Protein AF-A0A5M6ITN5-F1 (afdb_monomer_lite)

Radius of gyration: 34.68 Å; chains: 1; bounding box: 74×30×100 Å

InterPro domains:
  IPR009937 Putative Actinobacterial Holin-X, holin superfamily III [PF07332] (18-107)

Secondary structure (DSSP, 8-state):
-HHHHHHHHHHHHHHHHHHHHHHHHHHHHHHHHHHHHHHHHHHHHHHHHHHHHHTTTS-HHHHHHHHHHHHHHHHHHHHHHHHT-PPPHHHHHHHHHHHHHHHHHHHHHHHHHHHHHHHHHHTTTSHHHHHHHHHHHHHHTT--

Sequence (144 aa):
MRTVSLARVAAQAEILRLRRQGRRTAIRAALGAVAGIFLIAALAALHVAAVLALVPRFEPITAVLIVAGGDVVIMVVLGLLALRDRPDRIEREAEEVKHTALVQLQETVAMAALVGPALRMVGGRKLYGITLAALTARYLGARR

Foldseek 3Di:
DVVVVVVVVVVVVVVVVVVVVVVVVVVCVVVVVVVVVVVVVVVVVVLVVQLVVCVVPDPSVVSNVVSVVVVVVVVVVVVVVVVVDDQDPVNVVVVVVVVVVVVVVVVVVVVVVVVVVVCVVCPPPCVVVVVVVVVVVVVVVPPD

pLDDT: mean 81.27, std 14.26, range [43.41, 96.0]

Structure (mmCIF, N/CA/C/O backbone):
data_AF-A0A5M6ITN5-F1
#
_entry.id   AF-A0A5M6ITN5-F1
#
loop_
_atom_site.group_PDB
_atom_site.id
_atom_site.type_symbol
_atom_site.label_atom_id
_atom_site.label_alt_id
_atom_site.label_comp_id
_atom_site.label_asym_id
_atom_site.label_entity_id
_atom_site.label_seq_id
_atom_site.pdbx_PDB_ins_code
_atom_site.Cartn_x
_atom_site.Cartn_y
_atom_site.Cartn_z
_atom_site.occupancy
_atom_site.B_iso_or_equiv
_atom_site.auth_seq_id
_atom_site.auth_comp_id
_atom_site.auth_asym_id
_atom_site.auth_atom_id
_atom_site.pdbx_PDB_model_num
ATOM 1 N N . MET A 1 1 ? -19.168 -8.285 46.974 1.00 58.56 1 MET A N 1
ATOM 2 C CA . MET A 1 1 ? -17.695 -8.234 46.789 1.00 58.56 1 MET A CA 1
ATOM 3 C C . MET A 1 1 ? -17.177 -9.170 45.684 1.00 58.56 1 MET A C 1
ATOM 5 O O . MET A 1 1 ? -16.313 -8.740 44.934 1.00 58.56 1 MET A O 1
ATOM 9 N N . ARG A 1 2 ? -17.721 -10.390 45.498 1.00 68.38 2 ARG A N 1
ATOM 10 C CA . ARG A 1 2 ? -17.331 -11.328 44.410 1.00 68.38 2 ARG A CA 1
ATOM 11 C C . ARG A 1 2 ? -17.501 -10.804 42.972 1.00 68.38 2 ARG A C 1
ATOM 13 O O . ARG A 1 2 ? -16.732 -11.158 42.090 1.00 68.38 2 ARG A O 1
ATOM 20 N N . THR A 1 3 ? -18.492 -9.959 42.715 1.00 74.81 3 THR A N 1
ATOM 21 C CA . THR A 1 3 ? -18.747 -9.387 41.381 1.00 74.81 3 THR A CA 1
ATOM 22 C C . THR A 1 3 ? -17.660 -8.405 40.942 1.00 74.81 3 THR A C 1
ATOM 24 O O . THR A 1 3 ? -17.233 -8.429 39.792 1.00 74.81 3 THR A O 1
ATOM 27 N N . VAL A 1 4 ? -17.133 -7.605 41.873 1.00 80.38 4 VAL A N 1
ATOM 28 C CA . VAL A 1 4 ? -16.042 -6.652 41.605 1.00 80.38 4 VAL A CA 1
ATOM 29 C C . VAL A 1 4 ? -14.720 -7.384 41.340 1.00 80.38 4 VAL A C 1
ATOM 31 O O . VAL A 1 4 ? -13.946 -6.966 40.481 1.00 80.38 4 VAL A O 1
ATOM 34 N N . SER A 1 5 ? -14.468 -8.517 42.011 1.00 82.50 5 SER A N 1
ATOM 35 C CA . SER A 1 5 ? -13.277 -9.332 41.735 1.00 82.50 5 SER A CA 1
ATOM 36 C C . SER A 1 5 ? -13.348 -10.027 40.374 1.00 82.50 5 SER A C 1
ATOM 38 O O . SER A 1 5 ? -12.342 -10.064 39.673 1.00 82.50 5 SER A O 1
ATOM 40 N N . LEU A 1 6 ? -14.523 -10.521 39.964 1.00 84.94 6 LEU A N 1
ATOM 41 C CA . LEU A 1 6 ? -14.716 -11.118 38.636 1.00 84.94 6 LEU A CA 1
ATOM 42 C C . LEU A 1 6 ? -14.522 -10.086 37.518 1.00 84.94 6 LEU A C 1
ATOM 44 O O . LEU A 1 6 ? -13.807 -10.359 36.557 1.00 84.94 6 LEU A O 1
ATOM 48 N N . ALA A 1 7 ? -15.071 -8.879 37.686 1.00 85.69 7 ALA A N 1
ATOM 49 C CA . ALA A 1 7 ? -14.862 -7.779 36.745 1.00 85.69 7 ALA A CA 1
ATOM 50 C C . ALA A 1 7 ? -13.375 -7.400 36.620 1.00 85.69 7 ALA A C 1
ATOM 52 O O . ALA A 1 7 ? -12.874 -7.193 35.516 1.00 85.69 7 ALA A O 1
ATOM 53 N N . ARG A 1 8 ? -12.637 -7.370 37.739 1.00 88.56 8 ARG A N 1
ATOM 54 C CA . ARG A 1 8 ? -11.196 -7.078 37.738 1.00 88.56 8 ARG A CA 1
ATOM 55 C C . ARG A 1 8 ? -10.384 -8.151 37.009 1.00 88.56 8 ARG A C 1
ATOM 57 O O . ARG A 1 8 ? -9.488 -7.803 36.245 1.00 88.56 8 ARG A O 1
ATOM 64 N N . VAL A 1 9 ? -10.699 -9.430 37.220 1.00 90.06 9 VAL A N 1
ATOM 65 C CA . VAL A 1 9 ? -10.016 -10.547 36.543 1.00 90.06 9 VAL A CA 1
ATOM 66 C C . VAL A 1 9 ? -10.307 -10.536 35.040 1.00 90.06 9 VAL A C 1
ATOM 68 O O . VAL A 1 9 ? -9.380 -10.681 34.244 1.00 90.06 9 VAL A O 1
ATOM 71 N N . ALA A 1 10 ? -11.556 -10.284 34.639 1.00 90.94 10 ALA A N 1
ATOM 72 C CA . ALA A 1 10 ? -11.926 -10.144 33.230 1.00 90.94 10 ALA A CA 1
ATOM 73 C C . ALA A 1 10 ? -11.184 -8.974 32.558 1.00 90.94 10 ALA A C 1
ATOM 75 O O . ALA A 1 10 ? -10.572 -9.155 31.507 1.00 90.94 10 ALA A O 1
ATOM 76 N N . ALA A 1 11 ? -11.133 -7.805 33.206 1.00 90.38 11 ALA A N 1
ATOM 77 C CA . ALA A 1 11 ? -10.398 -6.648 32.696 1.00 90.38 11 ALA A CA 1
ATOM 78 C C . ALA A 1 11 ? -8.890 -6.927 32.547 1.00 90.38 11 ALA A C 1
ATOM 80 O O . ALA A 1 11 ? -8.277 -6.544 31.551 1.00 90.38 11 ALA A O 1
ATOM 81 N N . GLN A 1 12 ? -8.279 -7.633 33.505 1.00 91.62 12 GLN A N 1
ATOM 82 C CA . GLN A 1 12 ? -6.868 -8.027 33.422 1.00 91.62 12 GLN A CA 1
ATOM 83 C C . GLN A 1 12 ? -6.601 -9.005 32.267 1.00 91.62 12 GLN A C 1
ATOM 85 O O . GLN A 1 12 ? -5.578 -8.882 31.586 1.00 91.62 12 GLN A O 1
ATOM 90 N N . ALA A 1 13 ? -7.520 -9.940 32.013 1.00 90.81 13 ALA A N 1
ATOM 91 C CA . ALA A 1 13 ? -7.432 -10.858 30.882 1.00 90.81 13 ALA A CA 1
ATOM 92 C C . ALA A 1 13 ? -7.562 -10.123 29.533 1.00 90.81 13 ALA A C 1
ATOM 94 O O . ALA A 1 13 ? -6.769 -10.376 28.621 1.00 90.81 13 ALA A O 1
ATOM 95 N N . GLU A 1 14 ? -8.489 -9.167 29.428 1.00 90.81 14 GLU A N 1
ATOM 96 C CA . GLU A 1 14 ? -8.691 -8.333 28.235 1.00 90.81 14 GLU A CA 1
ATOM 97 C C . GLU A 1 14 ? -7.437 -7.502 27.914 1.00 90.81 14 GLU A C 1
ATOM 99 O O . GLU A 1 14 ? -6.952 -7.500 26.781 1.00 90.81 14 GLU A O 1
ATOM 104 N N . ILE A 1 15 ? -6.832 -6.869 28.926 1.00 93.12 15 ILE A N 1
ATOM 105 C CA . ILE A 1 15 ? -5.593 -6.089 28.766 1.00 93.12 15 ILE A CA 1
ATOM 106 C C . ILE A 1 15 ? -4.450 -6.977 28.263 1.00 93.12 15 ILE A C 1
ATOM 108 O O . ILE A 1 15 ? -3.711 -6.593 27.350 1.00 93.12 15 ILE A O 1
ATOM 112 N N . LEU A 1 16 ? -4.290 -8.179 28.827 1.00 90.25 16 LEU A N 1
ATOM 113 C CA . LEU A 1 16 ? -3.241 -9.105 28.400 1.00 90.25 16 LEU A CA 1
ATOM 114 C C . LEU A 1 16 ? -3.456 -9.573 26.953 1.00 90.25 16 LEU A C 1
ATOM 116 O O . LEU A 1 16 ? -2.490 -9.661 26.185 1.00 90.25 16 LEU A O 1
ATOM 120 N N . ARG A 1 17 ? -4.710 -9.838 26.571 1.00 90.94 17 ARG A N 1
ATOM 121 C CA . ARG A 1 17 ? -5.104 -10.185 25.199 1.00 90.94 17 ARG A CA 1
ATOM 122 C C . ARG A 1 17 ? -4.770 -9.050 24.229 1.00 90.94 17 ARG A C 1
ATOM 124 O O . ARG A 1 17 ? -4.052 -9.296 23.258 1.00 90.94 17 ARG A O 1
ATOM 131 N N . LEU A 1 18 ? -5.197 -7.822 24.522 1.00 89.94 18 LEU A N 1
ATOM 132 C CA . LEU A 1 18 ? -4.922 -6.642 23.694 1.00 89.94 18 LEU A CA 1
ATOM 133 C C . LEU A 1 18 ? -3.420 -6.390 23.547 1.00 89.94 18 LEU A C 1
ATOM 135 O O . LEU A 1 18 ? -2.936 -6.153 22.441 1.00 89.94 18 LEU A O 1
ATOM 139 N N . ARG A 1 19 ? -2.644 -6.531 24.628 1.00 90.31 19 ARG A N 1
ATOM 140 C CA . ARG A 1 19 ? -1.183 -6.361 24.587 1.00 90.31 19 ARG A CA 1
ATOM 141 C C . ARG A 1 19 ? -0.503 -7.409 23.703 1.00 90.31 19 ARG A C 1
ATOM 143 O O . ARG A 1 19 ? 0.412 -7.080 22.946 1.00 90.31 19 ARG A O 1
ATOM 150 N N . ARG A 1 20 ? -0.946 -8.670 23.768 1.00 88.50 20 ARG A N 1
ATOM 151 C CA . ARG A 1 20 ? -0.436 -9.745 22.898 1.00 88.50 20 ARG A CA 1
ATOM 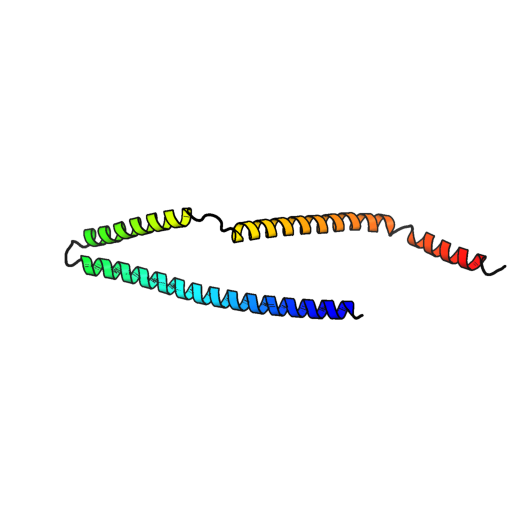152 C C . ARG A 1 20 ? -0.810 -9.514 21.435 1.00 88.50 20 ARG A C 1
ATOM 154 O O . ARG A 1 20 ? 0.038 -9.719 20.567 1.00 88.50 20 ARG A O 1
ATOM 161 N N . GLN A 1 21 ? -2.038 -9.076 21.167 1.00 88.94 21 GLN A N 1
ATOM 162 C CA . GLN A 1 21 ? -2.495 -8.754 19.816 1.00 88.94 21 GLN A CA 1
ATOM 163 C C . GLN A 1 21 ? -1.711 -7.569 19.240 1.00 88.94 21 GLN A C 1
ATOM 165 O O . GLN A 1 21 ? -1.133 -7.700 18.164 1.00 88.94 21 GLN A O 1
ATOM 170 N N . GLY A 1 22 ? -1.568 -6.481 20.002 1.00 88.88 22 GLY A N 1
ATOM 171 C CA . GLY A 1 22 ? -0.785 -5.309 19.609 1.00 88.88 22 GLY A CA 1
ATOM 172 C C . GLY A 1 22 ? 0.673 -5.648 19.299 1.00 88.88 22 GLY A C 1
ATOM 173 O O . GLY A 1 22 ? 1.188 -5.238 18.263 1.00 88.88 22 GLY A O 1
ATOM 174 N N . ARG A 1 23 ? 1.327 -6.482 20.121 1.00 91.44 23 ARG A N 1
ATOM 175 C CA . ARG A 1 23 ? 2.709 -6.924 19.857 1.00 91.44 23 ARG A CA 1
ATOM 176 C C . ARG A 1 23 ? 2.829 -7.727 18.560 1.00 91.44 23 ARG A C 1
ATOM 178 O O . ARG A 1 23 ? 3.774 -7.512 17.807 1.00 91.44 23 ARG A O 1
ATOM 185 N N . ARG A 1 24 ? 1.899 -8.650 18.288 1.00 87.00 24 ARG A N 1
ATOM 186 C CA . ARG A 1 24 ? 1.904 -9.433 17.039 1.00 87.00 24 ARG A CA 1
ATOM 187 C C . ARG A 1 24 ? 1.718 -8.533 15.822 1.00 87.00 24 ARG A C 1
ATOM 189 O O . ARG A 1 24 ? 2.460 -8.683 14.856 1.00 87.00 24 ARG A O 1
ATOM 196 N N . THR A 1 25 ? 0.775 -7.596 15.884 1.00 90.75 25 THR A N 1
ATOM 197 C CA . THR A 1 25 ? 0.539 -6.630 14.806 1.00 90.75 25 THR A CA 1
ATOM 198 C C . THR A 1 25 ? 1.753 -5.733 14.592 1.00 90.75 25 THR A C 1
ATOM 200 O O . THR A 1 25 ? 2.180 -5.576 13.456 1.00 90.75 25 THR A O 1
ATOM 203 N N . ALA A 1 26 ? 2.374 -5.228 15.662 1.00 91.00 26 ALA A N 1
ATOM 204 C CA . ALA A 1 26 ? 3.567 -4.389 15.569 1.00 91.00 26 ALA A CA 1
ATOM 205 C C . ALA A 1 26 ? 4.752 -5.125 14.928 1.00 91.00 26 ALA A C 1
ATOM 207 O O . ALA A 1 26 ? 5.400 -4.584 14.038 1.00 91.00 26 ALA A O 1
ATOM 208 N N . ILE A 1 27 ? 5.009 -6.376 15.327 1.00 93.19 27 ILE A N 1
ATOM 209 C CA . ILE A 1 27 ? 6.077 -7.189 14.726 1.00 93.19 27 ILE A CA 1
ATOM 210 C C . ILE A 1 27 ? 5.785 -7.451 13.246 1.00 93.19 27 ILE A C 1
ATOM 212 O O . ILE A 1 27 ? 6.676 -7.293 12.417 1.00 93.19 27 ILE A O 1
ATOM 216 N N . ARG A 1 28 ? 4.546 -7.820 12.896 1.00 91.38 28 ARG A N 1
ATOM 217 C CA . ARG A 1 28 ? 4.151 -8.038 11.495 1.00 91.38 28 ARG A CA 1
ATOM 218 C C . ARG A 1 28 ? 4.281 -6.768 10.660 1.00 91.38 28 ARG A C 1
ATOM 220 O O . ARG A 1 28 ? 4.775 -6.849 9.546 1.00 91.38 28 ARG A O 1
ATOM 227 N N . ALA A 1 29 ? 3.887 -5.619 11.200 1.00 92.25 29 ALA A N 1
ATOM 228 C CA . ALA A 1 29 ? 4.026 -4.334 10.529 1.00 92.25 29 ALA A CA 1
ATOM 229 C C . ALA A 1 29 ? 5.501 -3.959 10.329 1.00 92.25 29 ALA A C 1
ATOM 231 O O . ALA A 1 29 ? 5.879 -3.566 9.233 1.00 92.25 29 ALA A O 1
ATOM 232 N N . ALA A 1 30 ? 6.349 -4.145 11.347 1.00 93.69 30 ALA A N 1
ATOM 233 C CA . ALA A 1 30 ? 7.782 -3.871 11.248 1.00 93.69 30 ALA A CA 1
ATOM 234 C C . ALA A 1 30 ? 8.471 -4.784 10.222 1.00 93.69 30 ALA A C 1
ATOM 236 O O . ALA A 1 30 ? 9.180 -4.300 9.343 1.00 93.69 30 ALA A O 1
ATOM 237 N N . LEU A 1 31 ? 8.224 -6.0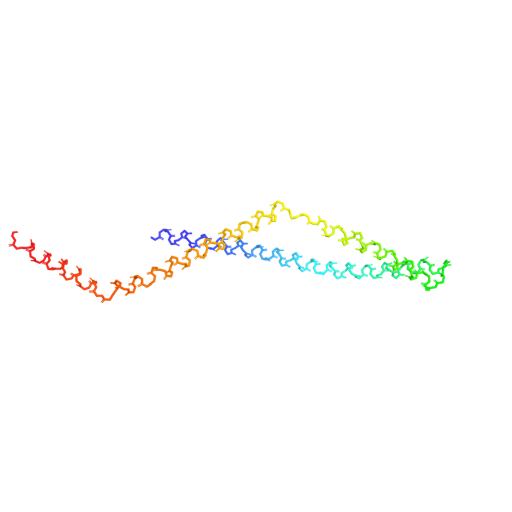96 10.289 1.00 93.31 31 LEU A N 1
ATOM 238 C CA . LEU A 1 31 ? 8.760 -7.050 9.316 1.00 93.31 31 LEU A CA 1
ATOM 239 C C . LEU A 1 31 ? 8.218 -6.786 7.908 1.00 93.31 31 LEU A C 1
ATOM 241 O O . LEU A 1 31 ? 8.980 -6.845 6.951 1.00 93.31 31 LEU A O 1
ATOM 245 N N . GLY A 1 32 ? 6.931 -6.455 7.784 1.00 93.31 32 GLY A N 1
ATOM 246 C CA . GLY A 1 32 ? 6.307 -6.082 6.516 1.00 93.31 32 GLY A CA 1
ATOM 247 C C . GLY A 1 32 ? 6.918 -4.817 5.916 1.00 93.31 32 GLY A C 1
ATOM 248 O O . GLY A 1 32 ? 7.195 -4.790 4.723 1.00 93.31 32 GLY A O 1
ATOM 249 N N . ALA A 1 33 ? 7.206 -3.803 6.735 1.00 93.88 33 ALA A N 1
ATOM 250 C CA . ALA A 1 33 ? 7.871 -2.582 6.291 1.00 93.88 33 ALA A CA 1
ATOM 251 C C . ALA A 1 33 ? 9.295 -2.861 5.788 1.00 93.88 33 ALA A C 1
ATOM 253 O O . ALA A 1 33 ? 9.656 -2.427 4.696 1.00 93.88 33 ALA A O 1
ATOM 254 N N . VAL A 1 34 ? 10.084 -3.639 6.541 1.00 95.75 34 VAL A N 1
ATOM 255 C CA . VAL A 1 34 ? 11.432 -4.051 6.116 1.00 95.75 34 VAL A CA 1
ATOM 256 C C . VAL A 1 34 ? 11.364 -4.857 4.818 1.00 95.75 34 VAL A C 1
ATOM 258 O O . VAL A 1 34 ? 12.081 -4.547 3.870 1.00 95.75 34 VAL A O 1
ATOM 261 N N . ALA A 1 35 ? 10.470 -5.845 4.737 1.00 93.38 35 ALA A N 1
ATOM 262 C CA . ALA A 1 35 ? 10.266 -6.629 3.523 1.00 93.38 35 ALA A CA 1
ATOM 263 C C . ALA A 1 35 ? 9.861 -5.749 2.330 1.00 93.38 35 ALA A C 1
ATOM 265 O O . ALA A 1 35 ? 10.365 -5.956 1.231 1.00 93.38 35 ALA A O 1
ATOM 266 N N . GLY A 1 36 ? 9.018 -4.734 2.546 1.00 93.88 36 GLY A N 1
ATOM 267 C CA . GLY A 1 36 ? 8.634 -3.760 1.524 1.00 93.88 36 GLY A CA 1
ATOM 268 C C . GLY A 1 36 ? 9.823 -2.962 0.986 1.00 93.88 36 GLY A C 1
ATOM 269 O O . GLY A 1 36 ? 9.967 -2.832 -0.227 1.00 93.88 36 GLY A O 1
ATOM 270 N N . ILE A 1 37 ? 10.721 -2.498 1.861 1.00 96.00 37 ILE A N 1
ATOM 271 C CA . ILE A 1 37 ? 11.955 -1.803 1.450 1.00 96.00 37 ILE A CA 1
ATOM 272 C C . ILE A 1 37 ? 12.827 -2.720 0.583 1.00 96.00 37 ILE A C 1
ATOM 274 O O . ILE A 1 37 ? 13.276 -2.316 -0.490 1.00 96.00 37 ILE A O 1
ATOM 278 N N . PHE A 1 38 ? 13.037 -3.966 1.016 1.00 94.56 38 PHE A N 1
ATOM 279 C CA . PHE A 1 38 ? 13.820 -4.938 0.248 1.00 94.56 38 PHE A CA 1
ATOM 280 C C . PHE A 1 38 ? 13.164 -5.300 -1.086 1.00 94.56 38 PHE A C 1
ATOM 282 O O . PHE A 1 38 ? 13.869 -5.452 -2.080 1.00 94.56 38 PHE A O 1
ATOM 289 N N . LEU A 1 39 ? 11.835 -5.398 -1.134 1.00 93.31 39 LEU A N 1
ATOM 290 C CA . LEU A 1 39 ? 11.098 -5.651 -2.367 1.00 93.31 39 LEU A CA 1
ATOM 291 C C . LEU A 1 39 ? 11.288 -4.509 -3.372 1.00 93.31 39 LEU A C 1
ATOM 293 O O . LEU A 1 39 ? 11.576 -4.773 -4.535 1.00 93.31 39 LEU A O 1
ATOM 297 N N . ILE A 1 40 ? 11.195 -3.252 -2.926 1.00 93.19 40 ILE A N 1
ATOM 298 C CA . ILE A 1 40 ? 11.438 -2.079 -3.781 1.00 93.19 40 ILE A CA 1
ATOM 299 C C . ILE A 1 40 ? 12.874 -2.098 -4.319 1.00 93.19 40 ILE A C 1
ATOM 301 O O . ILE A 1 40 ? 13.085 -1.929 -5.520 1.00 93.19 40 ILE A O 1
ATOM 305 N N . ALA A 1 41 ? 13.859 -2.356 -3.455 1.00 91.75 41 ALA A N 1
ATOM 306 C CA . ALA A 1 41 ? 15.259 -2.448 -3.864 1.00 91.75 41 ALA A CA 1
ATOM 307 C C . ALA A 1 41 ? 15.491 -3.583 -4.880 1.00 91.75 41 ALA A C 1
ATOM 309 O O . ALA A 1 41 ? 16.183 -3.387 -5.880 1.00 91.75 41 ALA A O 1
ATOM 310 N N . ALA A 1 42 ? 14.880 -4.751 -4.662 1.00 92.19 42 ALA A N 1
ATOM 311 C CA . ALA A 1 42 ? 14.966 -5.889 -5.572 1.00 92.19 42 ALA A CA 1
ATOM 312 C C . ALA A 1 42 ? 14.322 -5.591 -6.934 1.00 92.19 42 ALA A C 1
ATOM 314 O O . ALA A 1 42 ? 14.898 -5.934 -7.964 1.00 92.19 42 ALA A O 1
ATOM 315 N N . LEU A 1 43 ? 13.168 -4.916 -6.959 1.00 92.31 43 LEU A N 1
ATOM 316 C CA . LEU A 1 43 ? 12.508 -4.505 -8.201 1.00 92.31 43 LEU A CA 1
ATOM 317 C C . LEU A 1 43 ? 13.349 -3.494 -8.985 1.00 92.31 43 LEU A C 1
ATOM 319 O O . LEU A 1 43 ? 13.489 -3.639 -10.199 1.00 92.31 43 LEU A O 1
ATOM 323 N N . ALA A 1 44 ? 13.957 -2.518 -8.306 1.00 93.31 44 ALA A N 1
ATOM 324 C CA . ALA A 1 44 ? 14.864 -1.567 -8.944 1.00 93.31 44 ALA A CA 1
ATOM 325 C C . ALA A 1 44 ? 16.093 -2.274 -9.543 1.00 93.31 44 ALA A C 1
ATOM 327 O O . ALA A 1 44 ? 16.446 -2.033 -10.698 1.00 93.31 44 ALA A O 1
ATOM 328 N N . ALA A 1 45 ? 16.706 -3.200 -8.798 1.00 93.38 45 ALA A N 1
ATOM 329 C CA . ALA A 1 45 ? 17.814 -4.008 -9.303 1.00 93.38 45 ALA A CA 1
ATOM 330 C C . ALA A 1 45 ? 17.397 -4.865 -10.511 1.00 93.38 45 ALA A C 1
ATOM 332 O O . ALA A 1 45 ? 18.154 -4.971 -11.475 1.00 93.38 45 ALA A O 1
ATOM 333 N N . LEU A 1 46 ? 16.183 -5.427 -10.493 1.00 93.81 46 LEU A N 1
ATOM 334 C CA . LEU A 1 46 ? 15.634 -6.207 -11.601 1.00 93.81 46 LEU A CA 1
ATOM 335 C C . LEU A 1 46 ? 15.431 -5.357 -12.864 1.00 93.81 46 LEU A C 1
ATOM 337 O O . LEU A 1 46 ? 15.766 -5.825 -13.948 1.00 93.81 46 LEU A O 1
ATOM 341 N N . HIS A 1 47 ? 14.958 -4.112 -12.740 1.00 93.44 47 HIS A N 1
ATOM 342 C CA . HIS A 1 47 ? 14.835 -3.195 -13.883 1.00 93.44 47 HIS A CA 1
ATOM 343 C C . HIS A 1 47 ? 16.198 -2.912 -14.513 1.00 93.44 47 HIS A C 1
ATOM 345 O O . HIS A 1 47 ? 16.362 -3.022 -15.728 1.00 93.44 47 HIS A O 1
ATOM 351 N N . VAL A 1 48 ? 17.196 -2.592 -13.684 1.00 92.94 48 VAL A N 1
ATOM 352 C CA . VAL A 1 48 ? 18.561 -2.340 -14.163 1.00 92.94 48 VAL A CA 1
ATOM 353 C C . VAL A 1 48 ? 19.128 -3.589 -14.839 1.00 92.94 48 VAL A C 1
ATOM 355 O O . VAL A 1 48 ? 19.672 -3.496 -15.937 1.00 92.94 48 VAL A O 1
ATOM 358 N N . ALA A 1 49 ? 18.956 -4.766 -14.231 1.00 93.44 49 ALA A N 1
ATOM 359 C CA . ALA A 1 49 ? 19.399 -6.031 -14.807 1.00 93.44 49 ALA A CA 1
ATOM 360 C C . ALA A 1 49 ? 18.711 -6.333 -16.148 1.00 93.44 49 ALA A C 1
ATOM 362 O O . ALA A 1 49 ? 19.377 -6.772 -17.086 1.00 93.44 49 ALA A O 1
ATOM 363 N N . ALA A 1 50 ? 17.408 -6.058 -16.267 1.00 93.56 50 ALA A N 1
ATOM 364 C CA . ALA A 1 50 ? 16.671 -6.216 -17.514 1.00 93.56 50 ALA A CA 1
ATOM 365 C C . ALA A 1 50 ? 17.245 -5.306 -18.608 1.00 93.56 50 ALA A C 1
ATOM 367 O O . ALA A 1 50 ? 17.599 -5.793 -19.680 1.00 93.56 50 ALA A O 1
ATOM 368 N N . VAL A 1 51 ? 17.444 -4.015 -18.324 1.00 93.69 51 VAL A N 1
ATOM 369 C CA . VAL A 1 51 ? 18.051 -3.085 -19.289 1.00 93.69 51 VAL A CA 1
ATOM 370 C C . VAL A 1 51 ? 19.441 -3.569 -19.708 1.00 93.69 51 VAL A C 1
ATOM 372 O O . VAL A 1 51 ? 19.706 -3.689 -20.903 1.00 93.69 51 VAL A O 1
ATOM 375 N N . LEU A 1 52 ? 20.307 -3.928 -18.755 1.00 93.50 52 LEU A N 1
ATOM 376 C CA . LEU A 1 52 ? 21.656 -4.426 -19.048 1.00 93.50 52 LEU A CA 1
ATOM 377 C C . LEU A 1 52 ? 21.655 -5.715 -19.883 1.00 93.50 52 LEU A C 1
ATOM 379 O O . LEU A 1 52 ? 22.565 -5.915 -20.682 1.00 93.50 52 LEU A O 1
ATOM 383 N N . ALA A 1 53 ? 20.644 -6.573 -19.742 1.00 93.94 53 ALA A N 1
ATOM 384 C CA . ALA A 1 53 ? 20.496 -7.775 -20.561 1.00 93.94 53 ALA A CA 1
ATOM 385 C C . ALA A 1 53 ? 20.022 -7.477 -21.997 1.00 93.94 53 ALA A C 1
ATOM 387 O O . ALA A 1 53 ? 20.294 -8.261 -22.911 1.00 93.94 53 ALA A O 1
ATOM 388 N N . LEU A 1 54 ? 19.320 -6.360 -22.209 1.00 92.88 54 LEU A N 1
ATOM 389 C CA . LEU A 1 54 ? 18.815 -5.927 -23.516 1.00 92.88 54 LEU A CA 1
ATOM 390 C C . LEU A 1 54 ? 19.814 -5.054 -24.294 1.00 92.88 54 LEU A C 1
ATOM 392 O O . LEU A 1 54 ? 19.854 -5.144 -25.521 1.00 92.88 54 LEU A O 1
ATOM 396 N N . VAL A 1 55 ? 20.649 -4.268 -23.608 1.00 93.19 55 VAL A N 1
ATOM 397 C CA . VAL A 1 55 ? 21.661 -3.379 -24.220 1.00 93.19 55 VAL A CA 1
ATOM 398 C C . VAL A 1 55 ? 22.592 -4.077 -25.233 1.00 93.19 55 VAL A C 1
ATOM 400 O O . VAL A 1 55 ? 22.895 -3.471 -26.255 1.00 93.19 55 VAL A O 1
ATOM 403 N N . PRO A 1 56 ? 23.029 -5.342 -25.059 1.00 93.81 56 PRO A N 1
ATOM 404 C CA . PRO A 1 56 ? 23.857 -6.015 -26.064 1.00 93.81 56 PRO A CA 1
ATOM 405 C C . PRO A 1 56 ? 23.157 -6.253 -27.409 1.00 93.81 56 PRO A C 1
ATOM 407 O O . PRO A 1 56 ? 23.822 -6.558 -28.396 1.00 93.81 56 PRO A O 1
ATOM 410 N N . ARG A 1 57 ? 21.820 -6.187 -27.448 1.00 93.44 57 ARG A N 1
ATOM 411 C CA . ARG A 1 57 ? 21.001 -6.490 -28.633 1.00 93.44 57 ARG A CA 1
ATOM 412 C C . ARG A 1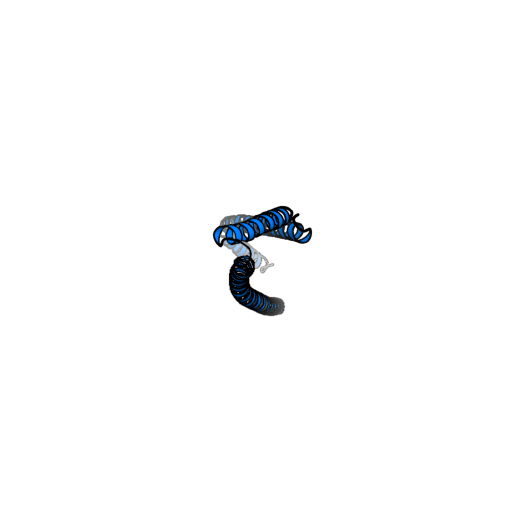 57 ? 20.288 -5.267 -29.204 1.00 93.44 57 ARG A C 1
ATOM 414 O O . ARG A 1 57 ? 19.882 -5.301 -30.360 1.00 93.44 57 ARG A O 1
ATOM 421 N N . PHE A 1 58 ? 20.112 -4.220 -28.406 1.00 93.19 58 PHE A N 1
ATOM 422 C CA . PHE A 1 58 ? 19.331 -3.037 -28.753 1.00 93.19 58 PHE A CA 1
ATOM 423 C C . PHE A 1 58 ? 20.048 -1.768 -28.307 1.00 93.19 58 PHE A C 1
ATOM 425 O O . PHE A 1 58 ? 20.796 -1.778 -27.333 1.00 93.19 58 PHE A O 1
ATOM 432 N N . GLU A 1 59 ? 19.759 -0.648 -28.970 1.00 93.12 59 GLU A N 1
ATOM 433 C CA . GLU A 1 59 ? 20.210 0.652 -28.476 1.00 93.12 59 GLU A CA 1
ATOM 434 C C . GLU A 1 59 ? 19.682 0.921 -27.053 1.00 93.12 59 GLU A C 1
ATOM 436 O O . GLU A 1 59 ? 18.560 0.509 -26.728 1.00 93.12 59 GLU A O 1
ATOM 441 N N . PRO A 1 60 ? 20.439 1.641 -26.200 1.00 89.81 60 PRO A N 1
ATOM 442 C CA . PRO A 1 60 ? 20.072 1.861 -24.800 1.00 89.81 60 PRO A CA 1
ATOM 443 C C . PRO A 1 60 ? 18.669 2.449 -24.608 1.00 89.81 60 PRO A C 1
ATOM 445 O O . PRO A 1 60 ? 17.940 2.028 -23.714 1.00 89.81 60 PRO A O 1
ATOM 448 N N . ILE A 1 61 ? 18.265 3.383 -25.474 1.00 92.44 61 ILE A N 1
ATOM 449 C CA . ILE A 1 61 ? 16.936 4.011 -25.428 1.00 92.44 61 ILE A CA 1
ATOM 450 C C . ILE A 1 61 ? 15.844 2.968 -25.689 1.00 92.44 61 ILE A C 1
ATOM 452 O O . ILE A 1 61 ? 14.863 2.892 -24.952 1.00 92.44 61 ILE A O 1
ATOM 456 N N . THR A 1 62 ? 16.035 2.122 -26.701 1.00 91.50 62 THR A N 1
ATOM 457 C CA . THR A 1 62 ? 15.096 1.055 -27.060 1.00 91.50 62 THR A CA 1
ATOM 458 C C . THR A 1 62 ? 14.994 0.006 -25.955 1.00 91.50 62 THR A C 1
ATOM 460 O O . THR A 1 62 ? 13.889 -0.414 -25.618 1.00 91.50 62 THR A O 1
ATOM 463 N N . ALA A 1 63 ? 16.114 -0.379 -25.334 1.00 91.81 63 ALA A N 1
ATOM 464 C CA . ALA A 1 63 ? 16.120 -1.301 -24.197 1.00 91.81 63 ALA A CA 1
ATOM 465 C C . ALA A 1 63 ? 15.302 -0.758 -23.011 1.00 91.81 63 ALA A C 1
ATOM 467 O O . ALA A 1 63 ? 14.483 -1.482 -22.444 1.00 91.81 63 ALA A O 1
ATOM 468 N N . VAL A 1 64 ? 15.472 0.526 -22.674 1.00 90.88 64 VAL A N 1
ATOM 469 C CA . VAL A 1 64 ? 14.702 1.190 -21.609 1.00 90.88 64 VAL A CA 1
ATOM 470 C C . VAL A 1 64 ? 13.214 1.267 -21.958 1.00 90.88 64 VAL A C 1
ATOM 472 O O . VAL A 1 64 ? 12.381 0.974 -21.103 1.00 90.88 64 VAL A O 1
ATOM 475 N N . LEU A 1 65 ? 12.864 1.599 -23.205 1.00 92.88 65 LEU A N 1
ATOM 476 C CA . LEU A 1 65 ? 11.468 1.643 -23.655 1.00 92.88 65 LEU A CA 1
ATOM 477 C C . LEU A 1 65 ? 10.783 0.272 -23.589 1.00 92.88 65 LEU A C 1
ATOM 479 O O . LEU A 1 65 ? 9.613 0.200 -23.221 1.00 92.88 65 LEU A O 1
ATOM 483 N N . ILE A 1 66 ? 11.498 -0.812 -23.910 1.00 92.31 66 ILE A N 1
ATOM 484 C CA . ILE A 1 66 ? 10.962 -2.179 -23.813 1.00 92.31 66 ILE A CA 1
ATOM 485 C C . ILE A 1 66 ? 10.646 -2.533 -22.357 1.00 92.31 66 ILE A C 1
ATOM 487 O O . ILE A 1 66 ? 9.555 -3.030 -22.078 1.00 92.31 66 ILE A O 1
ATOM 491 N N . VAL A 1 67 ? 11.576 -2.262 -21.435 1.00 93.25 67 VAL A N 1
ATOM 492 C CA . VAL A 1 67 ? 11.373 -2.539 -20.003 1.00 93.25 67 VAL A CA 1
ATOM 493 C C . VAL A 1 67 ? 10.208 -1.706 -19.464 1.00 93.25 67 VAL A C 1
ATOM 495 O O . VAL A 1 67 ? 9.248 -2.280 -18.957 1.00 93.25 67 VAL A O 1
ATOM 498 N N . ALA A 1 68 ? 10.209 -0.392 -19.715 1.00 90.88 68 ALA A N 1
ATOM 499 C CA . ALA A 1 68 ? 9.138 0.507 -19.284 1.00 90.88 68 ALA A CA 1
ATOM 500 C C . ALA A 1 68 ? 7.763 0.116 -19.857 1.00 90.88 68 ALA A C 1
ATOM 502 O O . ALA A 1 68 ? 6.749 0.191 -19.163 1.00 90.88 68 ALA A O 1
ATOM 503 N N . GLY A 1 69 ? 7.711 -0.331 -21.116 1.00 93.06 69 GLY A N 1
ATOM 504 C CA . GLY A 1 69 ? 6.487 -0.857 -21.720 1.00 93.06 69 GLY A CA 1
ATOM 505 C C . GLY A 1 69 ? 5.967 -2.101 -20.992 1.00 93.06 69 GLY A C 1
ATOM 506 O O . GLY A 1 69 ? 4.767 -2.207 -20.737 1.00 93.06 69 GLY A O 1
ATOM 507 N N . GLY A 1 70 ? 6.865 -3.011 -20.603 1.00 92.12 70 GLY A N 1
ATOM 508 C CA . GLY A 1 70 ? 6.533 -4.170 -19.772 1.00 92.12 70 GLY A CA 1
ATOM 509 C C . GLY A 1 70 ? 5.965 -3.773 -18.407 1.00 92.12 70 GLY A C 1
ATOM 510 O O . GLY A 1 70 ? 4.935 -4.311 -17.993 1.00 92.12 70 GLY A O 1
ATOM 511 N N . ASP A 1 71 ? 6.570 -2.784 -17.751 1.00 91.75 71 ASP A N 1
ATOM 512 C CA . ASP A 1 71 ? 6.119 -2.293 -16.444 1.00 91.75 71 ASP A CA 1
ATOM 513 C C . ASP A 1 71 ? 4.722 -1.673 -16.515 1.00 91.75 71 ASP A C 1
ATOM 515 O O . ASP A 1 71 ? 3.893 -1.917 -15.637 1.00 91.75 71 ASP A O 1
ATOM 519 N N . VAL A 1 72 ? 4.413 -0.936 -17.587 1.00 92.19 72 VAL A N 1
ATOM 520 C CA . VAL A 1 72 ? 3.066 -0.393 -17.824 1.00 92.19 72 VAL A CA 1
ATOM 521 C C . VAL A 1 72 ? 2.041 -1.516 -17.973 1.00 92.19 72 VAL A C 1
ATOM 523 O O . VAL A 1 72 ? 0.959 -1.431 -17.392 1.00 92.19 72 VAL A O 1
ATOM 526 N N . VAL A 1 73 ? 2.365 -2.589 -18.700 1.00 94.50 73 VAL A N 1
ATOM 527 C CA . VAL A 1 73 ? 1.461 -3.744 -18.834 1.00 94.50 73 VAL A CA 1
ATOM 528 C C . VAL A 1 73 ? 1.218 -4.397 -17.473 1.00 94.50 73 VAL A C 1
ATOM 530 O O . VAL A 1 73 ? 0.064 -4.639 -17.113 1.00 94.50 73 VAL A O 1
ATOM 533 N N . ILE A 1 74 ? 2.2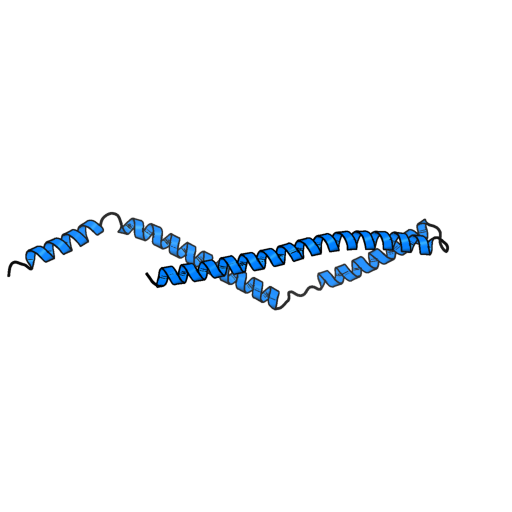74 -4.631 -16.688 1.00 92.44 74 ILE A N 1
ATOM 534 C CA . ILE A 1 74 ? 2.158 -5.187 -15.332 1.00 92.44 74 ILE A CA 1
ATOM 535 C C . ILE A 1 74 ? 1.309 -4.267 -14.447 1.00 92.44 74 ILE A C 1
ATOM 537 O O . ILE A 1 74 ? 0.388 -4.740 -13.783 1.00 92.44 74 ILE A O 1
ATOM 541 N N . MET A 1 75 ? 1.569 -2.960 -14.472 1.00 91.94 75 MET A N 1
ATOM 542 C CA . MET A 1 75 ? 0.817 -1.955 -13.721 1.00 91.94 75 MET A CA 1
ATOM 543 C C . MET A 1 75 ? -0.669 -1.975 -14.088 1.00 91.94 75 MET A C 1
ATOM 545 O O . MET A 1 75 ? -1.510 -1.967 -13.193 1.00 91.94 75 MET A O 1
ATOM 549 N N . VAL A 1 76 ? -1.012 -2.039 -15.378 1.00 93.19 76 VAL A N 1
ATOM 550 C CA . VAL A 1 76 ? -2.410 -2.117 -15.830 1.00 93.19 76 VAL A CA 1
ATOM 551 C C . VAL A 1 76 ? -3.063 -3.408 -15.343 1.00 93.19 76 VAL A C 1
ATOM 553 O O . VAL A 1 76 ? -4.166 -3.359 -14.804 1.00 93.19 76 VAL A O 1
ATOM 556 N N . VAL A 1 77 ? -2.395 -4.557 -15.472 1.00 93.31 77 VAL A N 1
ATOM 557 C CA . VAL A 1 77 ? -2.938 -5.851 -15.023 1.00 93.31 77 VAL A CA 1
ATOM 558 C C . VAL A 1 77 ? -3.163 -5.862 -13.511 1.00 93.31 77 VAL A C 1
ATOM 560 O O . VAL A 1 77 ? -4.243 -6.241 -13.057 1.00 93.31 77 VAL A O 1
ATOM 563 N N . LEU A 1 78 ? -2.179 -5.414 -12.730 1.00 90.94 78 LEU A N 1
ATOM 564 C CA . LEU A 1 78 ? -2.299 -5.316 -11.275 1.00 90.94 78 LEU A CA 1
ATOM 565 C C . LEU A 1 78 ? -3.359 -4.293 -10.863 1.00 90.94 78 LEU A C 1
ATOM 567 O O . LEU A 1 78 ? -4.127 -4.564 -9.947 1.00 90.94 78 LEU A O 1
ATOM 571 N N . GLY A 1 79 ? -3.449 -3.158 -11.557 1.00 87.88 79 GLY A N 1
ATOM 572 C CA . GLY A 1 79 ? -4.480 -2.149 -11.327 1.00 87.88 79 GLY A CA 1
ATOM 573 C C . GLY A 1 79 ? -5.883 -2.693 -11.591 1.00 87.88 79 GLY A C 1
ATOM 574 O O . GLY A 1 79 ? -6.778 -2.508 -10.772 1.00 87.88 79 GLY A O 1
ATOM 575 N N . LEU A 1 80 ? -6.074 -3.435 -12.683 1.00 90.62 80 LEU A N 1
ATOM 576 C CA . LEU A 1 80 ? -7.343 -4.100 -12.986 1.00 90.62 80 LEU A CA 1
ATOM 577 C C . LEU A 1 80 ? -7.683 -5.196 -11.968 1.00 90.62 80 LEU A C 1
ATOM 579 O O . LEU A 1 80 ? -8.853 -5.360 -11.628 1.00 90.62 80 LEU A O 1
ATOM 583 N N . LEU A 1 81 ? -6.686 -5.935 -11.471 1.00 87.38 81 LEU A N 1
ATOM 584 C CA . LEU A 1 81 ? -6.874 -6.926 -10.407 1.00 87.38 81 LEU A CA 1
ATOM 585 C C . LEU A 1 81 ? -7.242 -6.267 -9.074 1.00 87.38 81 LEU A C 1
ATOM 587 O O . LEU A 1 81 ? -8.169 -6.732 -8.423 1.00 87.38 81 LEU A O 1
ATOM 591 N N . ALA A 1 82 ? -6.582 -5.168 -8.708 1.00 83.50 82 ALA A N 1
ATOM 592 C CA . ALA A 1 82 ? -6.889 -4.408 -7.499 1.00 83.50 82 ALA A CA 1
ATOM 593 C C . ALA A 1 82 ? -8.285 -3.767 -7.567 1.00 83.50 82 ALA A C 1
ATOM 595 O O . ALA A 1 82 ? -9.042 -3.806 -6.606 1.00 83.50 82 ALA A O 1
ATOM 596 N N . LEU A 1 83 ? -8.689 -3.250 -8.732 1.00 84.25 83 LEU A N 1
ATOM 597 C CA . LEU A 1 83 ? -10.053 -2.750 -8.954 1.00 84.25 83 LEU A CA 1
ATOM 598 C C . LEU A 1 83 ? -11.112 -3.860 -8.922 1.00 84.25 83 LEU A C 1
ATOM 600 O O . LEU A 1 83 ? -12.304 -3.579 -8.788 1.0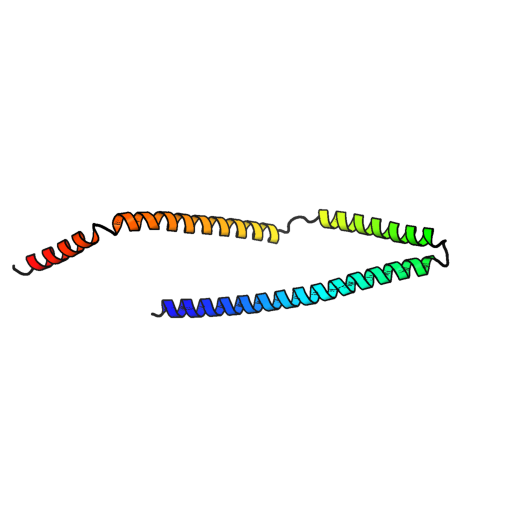0 84.25 83 LEU A O 1
ATOM 604 N N . ARG A 1 84 ? -10.696 -5.121 -9.068 1.00 80.06 84 ARG A N 1
ATOM 605 C CA . ARG A 1 84 ? -11.577 -6.286 -9.010 1.00 80.06 84 ARG A CA 1
ATOM 606 C C . ARG A 1 84 ? -11.827 -6.763 -7.577 1.00 80.06 84 ARG A C 1
ATOM 608 O O . ARG A 1 84 ? -12.579 -7.729 -7.427 1.00 80.06 84 ARG A O 1
ATOM 615 N N . ASP A 1 85 ? -11.275 -6.096 -6.558 1.00 61.19 85 ASP A N 1
ATOM 616 C CA . ASP A 1 85 ? -11.573 -6.380 -5.152 1.00 61.19 85 ASP A CA 1
ATOM 617 C C . ASP A 1 85 ? -13.083 -6.279 -4.905 1.00 61.19 85 ASP A C 1
ATOM 619 O O . ASP A 1 85 ? -13.692 -5.215 -4.786 1.00 61.19 85 ASP A O 1
ATOM 623 N N . ARG A 1 86 ? -13.718 -7.453 -4.887 1.00 60.88 86 ARG A N 1
ATOM 624 C CA . ARG A 1 86 ? -15.075 -7.625 -4.394 1.00 60.88 86 ARG A CA 1
ATOM 625 C C . ARG A 1 86 ? -14.955 -7.682 -2.876 1.00 60.88 86 ARG A C 1
ATOM 627 O O . ARG A 1 86 ? -14.216 -8.545 -2.409 1.00 60.88 86 ARG A O 1
ATOM 634 N N . PRO A 1 87 ? -15.685 -6.836 -2.128 1.00 61.00 87 PRO A N 1
ATOM 635 C CA . PRO A 1 87 ? -15.617 -6.842 -0.674 1.00 61.00 87 PRO A CA 1
ATOM 636 C C . PRO A 1 87 ? -15.922 -8.249 -0.174 1.00 61.00 87 PRO A C 1
ATOM 638 O O . PRO A 1 87 ? -16.970 -8.821 -0.514 1.00 61.00 87 PRO A O 1
ATOM 641 N N . ASP A 1 88 ? -14.965 -8.805 0.564 1.00 68.38 88 ASP A N 1
ATOM 642 C CA . ASP A 1 88 ? -15.041 -10.161 1.085 1.00 68.38 88 ASP A CA 1
ATOM 643 C C . ASP A 1 88 ? -16.247 -10.264 2.031 1.00 68.38 88 ASP A C 1
ATOM 645 O O . ASP A 1 88 ? -16.681 -9.281 2.641 1.00 68.38 88 ASP A O 1
ATOM 649 N N . ARG A 1 89 ? -16.822 -11.459 2.169 1.00 68.81 89 ARG A N 1
ATOM 650 C CA . ARG A 1 89 ? -17.978 -11.681 3.051 1.00 68.81 89 ARG A CA 1
ATOM 651 C C . ARG A 1 89 ? -17.645 -11.271 4.493 1.00 68.81 89 ARG A C 1
ATOM 653 O O . ARG A 1 89 ? -18.481 -10.684 5.169 1.00 68.81 89 ARG A O 1
ATOM 660 N N . ILE A 1 90 ? -16.390 -11.484 4.893 1.00 72.25 90 ILE A N 1
ATOM 661 C CA . ILE A 1 90 ? -15.822 -11.074 6.184 1.00 72.25 90 ILE A CA 1
ATOM 662 C C . ILE A 1 90 ? -15.737 -9.550 6.311 1.00 72.25 90 ILE A C 1
ATOM 664 O O . ILE A 1 90 ? -15.960 -9.013 7.390 1.00 72.25 90 ILE A O 1
ATOM 668 N N . GLU A 1 91 ? -15.419 -8.841 5.231 1.00 72.81 91 GLU A N 1
ATOM 669 C CA . GLU A 1 91 ? -15.296 -7.383 5.238 1.00 72.81 91 GLU A CA 1
ATOM 670 C C . GLU A 1 91 ? -16.668 -6.716 5.375 1.00 72.81 91 GLU A C 1
ATOM 672 O O . GLU A 1 91 ? -16.830 -5.795 6.174 1.00 72.81 91 GLU A O 1
ATOM 677 N N . ARG A 1 92 ? -17.685 -7.270 4.699 1.00 79.75 92 ARG A N 1
ATOM 678 C CA . ARG A 1 92 ? -19.086 -6.854 4.872 1.00 79.75 92 ARG A CA 1
ATOM 679 C C . ARG A 1 92 ? -19.599 -7.140 6.278 1.00 79.75 92 ARG A C 1
ATOM 681 O O . ARG A 1 92 ? -20.152 -6.249 6.911 1.00 79.75 92 ARG A O 1
ATOM 688 N N . GLU A 1 93 ? -19.364 -8.346 6.792 1.00 79.81 93 GLU A N 1
ATOM 689 C CA . GLU A 1 93 ? -19.745 -8.705 8.164 1.00 79.81 93 GLU A CA 1
ATOM 690 C C . GLU A 1 93 ? -19.025 -7.819 9.193 1.00 79.81 93 GLU A C 1
ATOM 692 O O . GLU A 1 93 ? -19.630 -7.371 10.165 1.00 79.81 93 GLU A O 1
ATOM 697 N N . ALA A 1 94 ? -17.748 -7.493 8.977 1.00 80.69 94 ALA A N 1
ATOM 698 C CA . ALA A 1 94 ? -17.006 -6.585 9.847 1.00 80.69 94 ALA A CA 1
ATOM 699 C C . ALA A 1 94 ? -17.563 -5.153 9.805 1.00 80.69 94 ALA A C 1
ATOM 701 O O . ALA A 1 94 ? -17.634 -4.488 10.844 1.00 80.69 94 ALA A O 1
ATOM 702 N N . GLU A 1 95 ? -17.973 -4.672 8.632 1.00 84.19 95 GLU A N 1
ATOM 703 C CA . GLU A 1 95 ? -18.586 -3.356 8.476 1.00 84.19 95 GLU A CA 1
ATOM 704 C C . GLU A 1 95 ? -19.980 -3.289 9.121 1.00 84.19 95 GLU A C 1
ATOM 706 O O . GLU A 1 95 ? -20.271 -2.329 9.841 1.00 84.19 95 GLU A O 1
ATOM 711 N N . GLU A 1 96 ? -20.790 -4.341 8.980 1.00 86.75 96 GLU A N 1
ATOM 712 C CA . GLU A 1 96 ? -22.084 -4.493 9.658 1.00 86.75 96 GLU A CA 1
ATOM 713 C C . GLU A 1 96 ? -21.929 -4.554 11.185 1.00 86.75 96 GLU A C 1
ATOM 715 O O . GLU A 1 96 ? -22.660 -3.874 11.915 1.00 86.75 96 GLU A O 1
ATOM 720 N N . VAL A 1 97 ? -20.941 -5.300 11.691 1.00 86.06 97 VAL A N 1
ATOM 721 C CA . VAL A 1 97 ? -20.627 -5.356 13.128 1.00 86.06 97 VAL A CA 1
ATOM 722 C C . VAL A 1 97 ? -20.173 -3.988 13.635 1.00 86.06 97 VAL A C 1
ATOM 724 O O . VAL A 1 97 ? -20.634 -3.547 14.691 1.00 86.06 97 VAL A O 1
ATOM 727 N N . LYS A 1 98 ? -19.318 -3.275 12.887 1.00 85.12 98 LYS A N 1
ATOM 728 C CA . LYS A 1 98 ? -18.899 -1.905 13.229 1.00 85.12 98 LYS A CA 1
ATOM 729 C C . LYS A 1 98 ? -20.103 -0.970 13.293 1.00 85.12 98 LYS A C 1
ATOM 731 O O . LYS A 1 98 ? -20.225 -0.203 14.246 1.00 85.12 98 LYS A O 1
ATOM 736 N N . HIS A 1 99 ? -20.983 -1.031 12.297 1.00 89.81 99 HIS A N 1
ATOM 737 C CA . HIS A 1 99 ? -22.171 -0.189 12.238 1.00 89.81 99 HIS A CA 1
ATOM 738 C C . HIS A 1 99 ? -23.113 -0.474 13.414 1.00 89.81 99 HIS A C 1
ATOM 740 O O . HIS A 1 99 ? -23.500 0.448 14.129 1.00 89.81 99 HIS A O 1
ATOM 746 N N . THR A 1 100 ? -23.374 -1.751 13.694 1.00 89.38 100 THR A N 1
ATOM 747 C CA . THR A 1 100 ? -24.201 -2.191 14.828 1.00 89.38 100 THR A CA 1
ATOM 748 C C . THR A 1 100 ? -23.620 -1.727 16.164 1.00 89.38 100 THR A C 1
ATOM 750 O O . THR A 1 100 ? -24.343 -1.198 17.007 1.00 89.38 100 THR A O 1
ATOM 753 N N . ALA A 1 101 ? -22.303 -1.856 16.351 1.00 83.06 101 ALA A N 1
ATOM 754 C CA . ALA A 1 101 ? -21.627 -1.399 17.563 1.00 83.06 101 ALA A CA 1
ATOM 755 C C . ALA A 1 101 ? -21.699 0.129 17.735 1.00 83.06 101 ALA A C 1
ATOM 757 O O . ALA A 1 101 ? -21.891 0.616 18.850 1.00 83.06 101 ALA A O 1
ATOM 758 N N . LEU A 1 102 ? -21.577 0.896 16.645 1.00 88.94 102 LEU A N 1
ATOM 759 C CA . LEU A 1 102 ? -21.711 2.355 16.680 1.00 88.94 102 LEU A CA 1
ATOM 760 C C . LEU A 1 102 ? -23.133 2.792 17.042 1.00 88.94 102 LEU A C 1
ATOM 762 O O . LEU A 1 102 ? -23.291 3.698 17.860 1.00 88.94 102 LEU A O 1
ATOM 766 N N . VAL A 1 103 ? -24.150 2.132 16.486 1.00 88.88 103 VAL A N 1
ATOM 767 C CA . VAL A 1 103 ? -25.559 2.405 16.809 1.00 88.88 103 VAL A CA 1
ATOM 768 C C . VAL A 1 103 ? -25.836 2.125 18.289 1.00 88.88 103 VAL A C 1
ATOM 770 O O . VAL A 1 103 ? -26.346 2.994 18.993 1.00 88.88 103 VAL A O 1
ATOM 773 N N . GLN A 1 104 ? -25.403 0.972 18.807 1.00 84.31 104 GLN A N 1
ATOM 774 C CA . GLN A 1 104 ? -25.584 0.623 20.222 1.00 84.31 104 GLN A CA 1
ATOM 775 C C . GLN A 1 104 ? -24.879 1.598 21.175 1.00 84.31 104 GLN A C 1
ATOM 777 O O . GLN A 1 104 ? -25.421 1.936 22.231 1.00 84.31 104 GLN A O 1
ATOM 782 N N . LEU A 1 105 ? -23.683 2.079 20.812 1.00 82.25 105 LEU A N 1
ATOM 783 C CA . LEU A 1 105 ? -22.974 3.111 21.576 1.00 82.25 105 LEU A CA 1
ATOM 784 C C . LEU A 1 105 ? -23.744 4.433 21.598 1.00 82.25 105 LEU A C 1
ATOM 786 O O . LEU A 1 105 ? -23.848 5.066 22.649 1.00 82.25 105 LEU A O 1
ATOM 790 N N . GLN A 1 106 ? -24.305 4.850 20.463 1.00 88.44 106 GLN A N 1
ATOM 791 C CA . GLN A 1 106 ? -25.119 6.063 20.397 1.00 88.44 106 GLN A CA 1
ATOM 792 C C . GLN A 1 106 ? -26.388 5.938 21.246 1.00 88.44 106 GLN A C 1
ATOM 794 O O . GLN A 1 106 ? -26.710 6.870 21.980 1.00 88.44 106 GLN A O 1
ATOM 799 N N . GLU A 1 107 ? -27.059 4.785 21.227 1.00 83.50 107 GLU A N 1
ATOM 800 C CA . GLU A 1 107 ? -28.238 4.523 22.062 1.00 83.50 107 GLU A CA 1
ATOM 801 C C . GLU A 1 107 ? -27.911 4.539 23.560 1.00 83.50 107 GLU A C 1
ATOM 803 O O . GLU A 1 107 ? -28.637 5.153 24.346 1.00 83.50 107 GLU A O 1
ATOM 808 N N . THR A 1 108 ? -26.794 3.928 23.974 1.00 78.75 108 THR A N 1
ATOM 809 C CA . THR A 1 108 ? -26.369 3.948 25.387 1.00 78.75 108 THR A CA 1
ATOM 810 C C . THR A 1 108 ? -25.980 5.348 25.848 1.00 78.75 108 THR A C 1
ATOM 812 O O . THR A 1 108 ? -26.352 5.750 26.954 1.00 78.75 108 THR A O 1
ATOM 815 N N . VAL A 1 109 ? -25.284 6.119 25.008 1.00 81.12 109 VAL A N 1
ATOM 816 C CA . VAL A 1 109 ? -24.956 7.522 25.299 1.00 81.12 109 VAL A CA 1
ATOM 817 C C . VAL A 1 109 ? -26.224 8.379 25.355 1.00 81.12 109 VAL A C 1
ATOM 819 O O . VAL A 1 109 ? -26.363 9.184 26.275 1.00 81.12 109 VAL A O 1
ATOM 822 N N . ALA A 1 110 ? -27.176 8.178 24.441 1.00 81.12 110 ALA A N 1
ATOM 823 C CA . ALA A 1 110 ? -28.451 8.892 24.428 1.00 81.12 110 ALA A CA 1
ATOM 824 C C . ALA A 1 110 ? -29.296 8.578 25.672 1.00 81.12 110 ALA A C 1
ATOM 826 O O . ALA A 1 110 ? -29.788 9.496 26.327 1.00 81.12 110 ALA A O 1
ATOM 827 N N . MET A 1 111 ? -29.410 7.306 26.068 1.00 77.00 111 MET A N 1
ATOM 828 C CA . MET A 1 111 ? -30.092 6.931 27.311 1.00 77.00 111 MET A CA 1
ATOM 829 C C . MET A 1 111 ? -29.407 7.526 28.544 1.00 77.00 111 MET A C 1
ATOM 831 O O . MET A 1 111 ? -30.084 8.087 29.407 1.00 77.00 111 MET A O 1
ATOM 835 N N . ALA A 1 112 ? -28.075 7.472 28.626 1.00 77.19 112 ALA A N 1
ATOM 836 C CA . ALA A 1 112 ? -27.333 8.093 29.722 1.00 77.19 112 ALA A CA 1
ATOM 837 C C . ALA A 1 112 ? -27.548 9.620 29.771 1.00 77.19 112 ALA A C 1
ATOM 839 O O . ALA A 1 112 ? -27.722 10.192 30.852 1.00 77.19 112 ALA A O 1
ATOM 840 N N . ALA A 1 113 ? -27.614 10.270 28.606 1.00 76.31 113 ALA A N 1
ATOM 841 C CA . ALA A 1 113 ? -27.893 11.695 28.469 1.00 76.31 113 ALA A CA 1
ATOM 842 C C . ALA A 1 113 ? -29.339 12.074 28.833 1.00 76.31 113 ALA A C 1
ATOM 844 O O . ALA A 1 113 ? -29.562 13.205 29.251 1.00 76.31 113 ALA A O 1
ATOM 845 N N . LEU A 1 114 ? -30.309 11.158 28.731 1.00 76.19 114 LEU A N 1
ATOM 846 C CA . LEU A 1 114 ? -31.696 11.372 29.176 1.00 76.19 114 LEU A CA 1
ATOM 847 C C . LEU A 1 114 ? -31.875 11.123 30.682 1.00 76.19 114 LEU A C 1
ATOM 849 O O . LEU A 1 114 ? -32.635 11.826 31.354 1.00 76.19 114 LEU A O 1
ATOM 853 N N . VAL A 1 115 ? -31.139 10.161 31.240 1.00 69.56 115 VAL A N 1
ATOM 854 C CA . VAL A 1 115 ? -31.171 9.839 32.675 1.00 69.56 115 VAL A CA 1
ATOM 855 C C . VAL A 1 115 ? -30.486 10.930 33.513 1.00 69.56 115 VAL A C 1
ATOM 857 O O . VAL A 1 115 ? -30.953 11.248 34.609 1.00 69.56 115 VAL A O 1
ATOM 860 N N . GLY A 1 116 ? -29.429 11.566 32.995 1.00 67.06 116 GLY A N 1
ATOM 861 C CA . GLY A 1 116 ? -28.700 12.637 33.691 1.00 67.06 116 GLY A CA 1
ATOM 862 C C . GLY A 1 116 ? -29.567 13.845 34.113 1.00 67.06 116 GLY A C 1
ATOM 863 O O . GLY A 1 116 ? -29.552 14.221 35.290 1.00 67.06 116 GLY A O 1
ATOM 864 N N . PRO A 1 117 ? -30.353 14.458 33.207 1.00 68.19 117 PRO A N 1
ATOM 865 C CA . PRO A 1 117 ? -31.274 15.551 33.521 1.00 68.19 117 PRO A CA 1
ATOM 866 C C . PRO A 1 117 ? -32.450 15.119 34.403 1.00 68.19 117 PRO A C 1
ATOM 868 O O . PRO A 1 117 ? -32.817 15.851 35.324 1.00 68.19 117 PRO A O 1
ATOM 871 N N . ALA A 1 118 ? -33.010 13.924 34.180 1.00 61.38 118 ALA A N 1
ATOM 872 C CA . ALA A 1 118 ? -34.113 13.396 34.984 1.00 61.38 118 ALA A CA 1
ATOM 873 C C . ALA A 1 118 ? -33.697 13.175 36.451 1.00 61.38 118 ALA A C 1
ATOM 875 O O . ALA A 1 118 ? -34.427 13.550 37.373 1.00 61.38 118 ALA A O 1
ATOM 876 N N . LEU A 1 119 ? -32.481 12.671 36.686 1.00 59.41 119 LEU A N 1
ATOM 877 C CA . LEU A 1 119 ? -31.897 12.572 38.026 1.00 59.41 119 LEU A CA 1
ATOM 878 C C . LEU A 1 119 ? -31.646 13.951 38.658 1.00 59.41 119 LEU A C 1
ATOM 880 O O . LEU A 1 119 ? -31.898 14.120 39.853 1.00 59.41 119 LEU A O 1
ATOM 884 N N . ARG A 1 120 ? -31.228 14.964 37.878 1.00 60.78 120 ARG A N 1
ATOM 885 C CA . ARG A 1 120 ? -31.095 16.351 38.376 1.00 60.78 120 ARG A CA 1
ATOM 886 C C . ARG A 1 120 ? -32.442 16.979 38.748 1.00 60.78 120 ARG A C 1
ATOM 888 O O . ARG A 1 120 ? -32.496 17.710 39.733 1.00 60.78 120 ARG A O 1
ATOM 895 N N . MET A 1 121 ? -33.523 16.684 38.023 1.00 59.00 121 MET A N 1
ATOM 896 C CA . MET A 1 121 ? -34.865 17.196 38.346 1.00 59.00 121 MET A CA 1
ATOM 897 C C . MET A 1 121 ? -35.494 16.514 39.571 1.00 59.00 121 MET A C 1
ATOM 899 O O . MET A 1 121 ? -36.257 17.147 40.302 1.00 59.00 121 MET A O 1
ATOM 903 N N . VAL A 1 122 ? -35.154 15.252 39.847 1.00 55.81 122 VAL A N 1
ATOM 904 C CA . VAL A 1 122 ? -35.684 14.505 41.004 1.00 55.81 122 VAL A CA 1
ATOM 905 C C . VAL A 1 122 ? -34.836 14.706 42.278 1.00 55.81 122 VAL A C 1
ATOM 907 O O . VAL A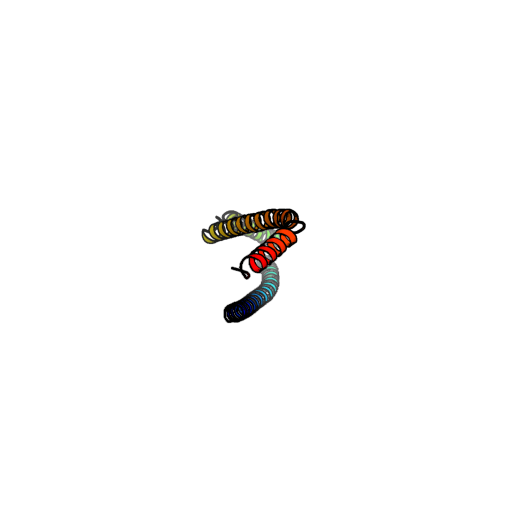 1 122 ? -35.371 14.660 43.389 1.00 55.81 122 VAL A O 1
ATOM 910 N N . GLY A 1 123 ? -33.537 15.003 42.147 1.00 55.47 123 GLY A N 1
ATOM 911 C CA . GLY A 1 123 ? -32.555 14.973 43.242 1.00 55.47 123 GLY A CA 1
ATOM 912 C C . GLY A 1 123 ? -32.472 16.176 44.195 1.00 55.47 123 GLY A C 1
ATOM 913 O O . GLY A 1 123 ? -31.742 16.095 45.175 1.00 55.47 123 GLY A O 1
ATOM 914 N N . GLY A 1 124 ? -33.191 17.282 43.970 1.00 53.97 124 GLY A N 1
ATOM 915 C CA . GLY A 1 124 ? -33.044 18.488 44.810 1.00 53.97 124 GLY A CA 1
ATOM 916 C C . GLY A 1 124 ? -34.067 18.657 45.941 1.00 53.97 124 GLY A C 1
ATOM 917 O O . GLY A 1 124 ? -33.769 19.280 46.954 1.00 53.97 124 GLY A O 1
ATOM 918 N N . ARG A 1 125 ? -35.295 18.139 45.784 1.00 52.25 125 ARG A N 1
ATOM 919 C CA . ARG A 1 125 ? -36.434 18.573 46.626 1.00 52.25 125 ARG A CA 1
ATOM 920 C C . ARG A 1 125 ? -37.262 17.452 47.263 1.00 52.25 125 ARG A C 1
ATOM 922 O O . ARG A 1 125 ? -37.935 17.708 48.254 1.00 52.25 125 ARG A O 1
ATOM 929 N N . LYS A 1 126 ? -37.209 16.212 46.752 1.00 54.06 126 LYS A N 1
ATOM 930 C CA . LYS A 1 126 ? -38.044 15.096 47.258 1.00 54.06 126 LYS A CA 1
ATOM 931 C C . LYS A 1 126 ? -37.349 14.153 48.252 1.00 54.06 126 LYS A C 1
ATOM 933 O O . LYS A 1 126 ? -38.044 13.460 48.989 1.00 54.06 126 LYS A O 1
ATOM 938 N N . LEU A 1 127 ? -36.016 14.162 48.345 1.00 53.62 127 LEU A N 1
ATOM 939 C CA . LEU A 1 127 ? -35.277 13.298 49.283 1.00 53.62 127 LEU A CA 1
ATOM 940 C C . LEU A 1 127 ? -35.506 13.679 50.758 1.00 53.62 127 LEU A C 1
ATOM 942 O O . LEU A 1 127 ? -35.606 12.795 51.609 1.00 53.62 127 LEU A O 1
ATOM 946 N N . TYR A 1 128 ? -35.700 14.968 51.058 1.00 53.94 128 TYR A N 1
ATOM 947 C CA . TYR A 1 128 ? -36.051 15.416 52.411 1.00 53.94 128 TYR A CA 1
ATOM 948 C C . TYR A 1 128 ? -37.486 15.039 52.801 1.00 53.94 128 TYR A C 1
ATOM 950 O O . TYR A 1 128 ? -37.726 14.660 53.940 1.00 53.94 128 TYR A O 1
ATOM 958 N N . GLY A 1 129 ? -38.436 15.064 51.858 1.00 55.91 129 GLY A N 1
ATOM 959 C CA . GLY A 1 129 ? -39.837 14.722 52.134 1.00 55.91 129 GLY A CA 1
ATOM 960 C C . GLY A 1 129 ? -40.052 13.234 52.420 1.00 55.91 129 GLY A C 1
ATOM 961 O O . GLY A 1 129 ? -40.804 12.888 53.326 1.00 55.91 129 GLY A O 1
ATOM 962 N N . ILE A 1 130 ? -39.355 12.349 51.699 1.00 58.44 130 ILE A N 1
ATOM 963 C CA . ILE A 1 130 ? -39.494 10.894 51.880 1.00 58.44 130 ILE A CA 1
ATOM 964 C C . ILE A 1 130 ? -38.809 10.430 53.176 1.00 58.44 130 ILE A C 1
ATOM 966 O O . ILE A 1 130 ? -39.334 9.563 53.872 1.00 58.44 130 ILE A O 1
ATOM 970 N N . THR A 1 131 ? -37.685 11.044 53.558 1.00 59.56 131 THR A N 1
ATOM 971 C CA . THR A 1 131 ? -37.000 10.726 54.824 1.00 59.56 131 THR A CA 1
ATOM 972 C C . THR A 1 131 ? -37.741 11.283 56.044 1.00 59.56 131 THR A C 1
ATOM 974 O O . THR A 1 131 ? -37.892 10.557 57.026 1.00 59.56 131 THR A O 1
ATOM 977 N N . LEU A 1 132 ? -38.304 12.500 55.974 1.00 57.06 132 LEU A N 1
ATOM 978 C CA . LEU A 1 132 ? -39.176 13.046 57.029 1.00 57.06 132 LEU A CA 1
ATOM 979 C C . LEU A 1 132 ? -40.496 12.276 57.167 1.00 57.06 132 LEU A C 1
ATOM 981 O O . LEU A 1 132 ? -40.924 12.031 58.294 1.00 57.06 132 LEU A O 1
ATOM 985 N N . ALA A 1 133 ? -41.120 11.849 56.064 1.00 58.56 133 ALA A N 1
ATOM 986 C CA . ALA A 1 133 ? -42.343 11.040 56.103 1.00 58.56 133 ALA A CA 1
ATOM 987 C C . ALA A 1 133 ? -42.095 9.646 56.708 1.00 58.56 133 ALA A C 1
ATOM 989 O O . ALA A 1 133 ? -42.887 9.169 57.519 1.00 58.56 133 ALA A O 1
ATOM 990 N N . ALA A 1 134 ? -40.962 9.016 56.384 1.00 61.06 134 ALA A N 1
ATOM 991 C CA . ALA A 1 134 ? -40.579 7.732 56.969 1.00 61.06 134 ALA A CA 1
ATOM 992 C C . ALA A 1 134 ? -40.225 7.843 58.468 1.00 61.06 134 ALA A C 1
ATOM 994 O O . ALA A 1 134 ? -40.556 6.948 59.248 1.00 61.06 134 ALA A O 1
ATOM 995 N N . LEU A 1 135 ? -39.599 8.947 58.895 1.00 61.56 135 LEU A N 1
ATOM 996 C CA . LEU A 1 135 ? -39.283 9.204 60.307 1.00 61.56 135 LEU A CA 1
ATOM 997 C C . LEU A 1 135 ? -40.525 9.558 61.140 1.00 61.56 135 LEU A C 1
ATOM 999 O O . LEU A 1 135 ? -40.652 9.081 62.266 1.00 61.56 135 LEU A O 1
ATOM 1003 N N . THR A 1 136 ? -41.471 10.325 60.593 1.00 59.84 136 THR A N 1
ATOM 1004 C CA . THR A 1 136 ? -42.722 10.679 61.292 1.00 59.84 136 THR A CA 1
ATOM 1005 C C . THR A 1 136 ? -43.692 9.503 61.394 1.00 59.84 136 THR A C 1
ATOM 1007 O O . THR A 1 136 ? -44.256 9.284 62.466 1.00 59.84 136 THR A O 1
ATOM 1010 N N . ALA A 1 137 ? -43.813 8.673 60.352 1.00 58.41 137 ALA A N 1
ATOM 1011 C CA . ALA A 1 137 ? -44.595 7.435 60.418 1.00 58.41 137 ALA A CA 1
ATOM 1012 C C . ALA A 1 137 ? -44.049 6.464 61.482 1.00 58.41 137 ALA A C 1
ATOM 1014 O O . ALA A 1 137 ? -44.813 5.831 62.212 1.00 58.41 137 ALA A O 1
ATOM 1015 N N . ARG A 1 138 ? -42.720 6.399 61.629 1.00 62.03 138 ARG A N 1
ATOM 1016 C CA . ARG A 1 138 ? -42.061 5.546 62.626 1.00 62.03 138 ARG A CA 1
ATOM 1017 C C . ARG A 1 138 ? -42.223 6.053 64.065 1.00 62.03 138 ARG A C 1
ATOM 1019 O O . ARG A 1 138 ? -42.234 5.237 64.979 1.00 62.03 138 ARG A O 1
ATOM 1026 N N . TYR A 1 139 ? -42.388 7.359 64.277 1.00 56.25 139 TYR A N 1
ATOM 1027 C CA . TYR A 1 139 ? -42.586 7.930 65.618 1.00 56.25 139 TYR A CA 1
ATOM 1028 C C . TYR A 1 139 ? -44.049 7.876 66.093 1.00 56.25 139 TYR A C 1
ATOM 1030 O O . TYR A 1 139 ? -44.306 7.762 67.289 1.00 56.25 139 TYR A O 1
ATOM 1038 N N . LEU A 1 140 ? -45.016 7.907 65.168 1.00 57.19 140 LEU A N 1
ATOM 1039 C CA . LEU A 1 140 ? -46.451 7.798 65.476 1.00 57.19 140 LEU A CA 1
ATOM 1040 C C . LEU A 1 140 ? -46.936 6.348 65.656 1.00 57.19 140 LEU A C 1
ATOM 1042 O O . LEU A 1 140 ? -47.908 6.123 66.372 1.00 57.19 140 LEU A O 1
ATOM 1046 N N . GLY A 1 141 ? -46.247 5.364 65.069 1.00 53.03 141 GLY A N 1
ATOM 1047 C CA . GLY A 1 141 ? -46.564 3.939 65.238 1.00 53.03 141 GLY A CA 1
ATOM 1048 C C . GLY A 1 141 ? -46.096 3.315 66.561 1.00 53.03 141 GLY A C 1
ATOM 1049 O O . GLY A 1 141 ? -46.511 2.211 66.882 1.00 53.03 141 GLY A O 1
ATOM 1050 N N . ALA A 1 142 ? -45.255 4.001 67.341 1.00 53.62 142 ALA A N 1
ATOM 1051 C CA . ALA A 1 142 ? -44.641 3.458 68.560 1.00 53.62 142 ALA A CA 1
ATOM 1052 C C . ALA A 1 142 ? -45.413 3.776 69.860 1.00 53.62 142 ALA A C 1
ATOM 1054 O O . ALA A 1 142 ? -44.880 3.578 70.950 1.00 53.62 142 ALA A O 1
ATOM 1055 N N . ARG A 1 143 ? -46.642 4.312 69.769 1.00 51.84 143 ARG A N 1
ATOM 1056 C CA . ARG A 1 143 ? -47.429 4.767 70.935 1.00 51.84 143 ARG A CA 1
ATOM 1057 C C . ARG A 1 143 ? -48.847 4.181 71.024 1.00 51.84 143 ARG A C 1
ATOM 1059 O O . ARG A 1 143 ? -49.703 4.787 71.668 1.00 51.84 143 ARG A O 1
ATOM 1066 N N . ARG A 1 144 ? -49.101 3.038 70.385 1.00 43.41 144 ARG A N 1
ATOM 1067 C CA . ARG A 1 144 ? -50.309 2.228 70.597 1.00 43.41 144 ARG A CA 1
ATOM 1068 C C . ARG A 1 144 ? -49.931 0.817 70.996 1.00 43.41 144 ARG A C 1
ATOM 1070 O O . ARG A 1 144 ? -48.977 0.297 70.382 1.00 43.41 144 ARG A O 1
#

Organism: NCBI:txid504468